Protein AF-A0A955JUD4-F1 (afdb_monomer)

pLDDT: mean 74.97, std 9.99, range [48.34, 90.5]

Sequence (91 aa):
MKRRIIVSIIILISMLLLTQAKVTNALLGLILVGSIPGTGTAMPFWLMMAVYCAMISLLVTWYAETLMNERRKTKASAKQRRMPRRRYSHI

Secondary structure (DSSP, 8-state):
-HHHHHHHHHHHHHHHHHTSHHHHHHHHHHHHT-BPTTT-PBPPHHHHHHHHHHHHHHHHHHHHHHHHHHHHHHHHHHHHHHS--------

Foldseek 3Di:
DVVVVVVVVVVVVVVVLCVPVLSVVQVCCCLVVQQHPPPRDHDDPVVSVVVVVVVVVVVVVVVVVVVVVVVVVVVVVVVVVPPDPPPPPDD

Solvent-accessible surface area (backbone atoms only — not comparable to full-atom values): 5271 Å² total; per-residue (Å²): 108,70,70,59,54,52,51,51,51,53,50,51,53,52,55,59,49,55,71,38,63,67,54,42,51,36,51,48,34,34,68,79,66,29,31,43,71,95,68,88,44,64,56,57,66,71,59,56,51,51,53,50,53,50,51,53,51,48,51,51,50,53,50,50,51,51,54,52,49,52,56,51,51,53,54,51,52,52,54,61,70,69,48,77,78,78,80,76,75,82,133

Structure (mmCIF, N/CA/C/O backbone):
data_AF-A0A955JUD4-F1
#
_entry.id   AF-A0A955JUD4-F1
#
loop_
_atom_site.group_PDB
_atom_site.id
_atom_site.type_symbol
_atom_site.label_atom_id
_atom_site.label_alt_id
_atom_site.label_comp_id
_atom_site.label_asym_id
_atom_site.label_entity_id
_atom_site.label_seq_id
_atom_site.pdbx_PDB_ins_code
_atom_site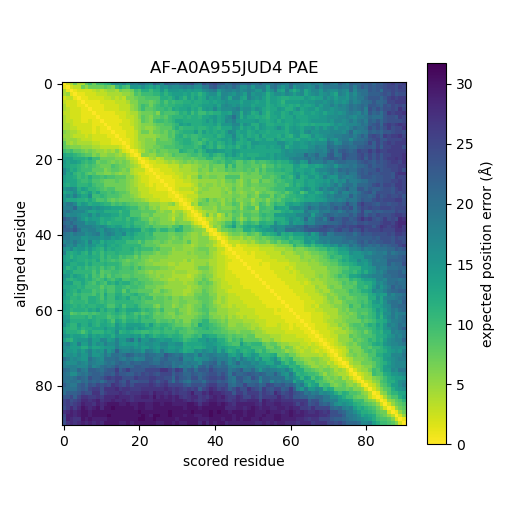.Cartn_x
_atom_site.Cartn_y
_atom_site.Cartn_z
_atom_site.occupancy
_atom_site.B_iso_or_equiv
_atom_site.auth_seq_id
_atom_site.auth_comp_id
_atom_site.auth_asym_id
_atom_site.auth_atom_id
_atom_site.pdbx_PDB_model_num
ATOM 1 N N . MET A 1 1 ? 13.109 8.866 -12.776 1.00 57.53 1 MET A N 1
ATOM 2 C CA . MET A 1 1 ? 13.489 9.673 -11.592 1.00 57.53 1 MET A CA 1
ATOM 3 C C . MET A 1 1 ? 12.274 10.202 -10.835 1.00 57.53 1 MET A C 1
ATOM 5 O O . MET A 1 1 ? 12.177 9.907 -9.655 1.00 57.53 1 MET A O 1
ATOM 9 N N . LYS A 1 2 ? 11.299 10.846 -11.496 1.00 62.00 2 LYS A N 1
ATOM 10 C CA . LYS A 1 2 ? 10.069 11.372 -10.861 1.00 62.00 2 LYS A CA 1
ATOM 11 C C . LYS A 1 2 ? 9.331 10.363 -9.954 1.00 62.00 2 LYS A C 1
ATOM 13 O O . LYS A 1 2 ? 9.041 10.678 -8.811 1.00 62.00 2 LYS A O 1
ATOM 18 N N . ARG A 1 3 ? 9.147 9.109 -10.403 1.00 66.81 3 ARG A N 1
ATOM 19 C CA . ARG A 1 3 ? 8.509 8.039 -9.599 1.00 66.81 3 ARG A CA 1
ATOM 20 C C . ARG A 1 3 ? 9.279 7.699 -8.311 1.00 66.81 3 ARG A C 1
ATOM 22 O O . ARG A 1 3 ? 8.652 7.420 -7.304 1.00 66.81 3 ARG A O 1
ATOM 29 N N . ARG A 1 4 ? 10.619 7.760 -8.318 1.00 73.12 4 ARG A N 1
ATOM 30 C CA . ARG A 1 4 ? 11.441 7.503 -7.117 1.00 73.12 4 ARG A CA 1
ATOM 31 C C . ARG A 1 4 ? 11.322 8.637 -6.100 1.00 73.12 4 ARG A C 1
ATOM 33 O O . ARG A 1 4 ? 11.229 8.350 -4.919 1.00 73.12 4 ARG A O 1
ATOM 40 N N . ILE A 1 5 ? 11.263 9.883 -6.578 1.00 77.88 5 ILE A N 1
ATOM 41 C CA . ILE A 1 5 ? 11.088 11.080 -5.742 1.00 77.88 5 ILE A CA 1
ATOM 42 C C . ILE A 1 5 ? 9.711 11.063 -5.065 1.00 77.88 5 ILE A C 1
ATOM 44 O O . ILE A 1 5 ? 9.604 11.289 -3.866 1.00 77.88 5 ILE A O 1
ATOM 48 N N . ILE A 1 6 ? 8.663 10.719 -5.818 1.00 78.56 6 ILE A N 1
ATOM 49 C CA . ILE A 1 6 ? 7.306 10.579 -5.272 1.00 78.56 6 ILE A CA 1
ATOM 50 C C . ILE A 1 6 ? 7.271 9.479 -4.202 1.00 78.56 6 ILE A C 1
ATOM 52 O O . ILE A 1 6 ? 6.762 9.707 -3.111 1.00 78.56 6 ILE A O 1
ATOM 56 N N . VAL A 1 7 ? 7.875 8.317 -4.472 1.00 81.00 7 VAL A N 1
ATOM 57 C CA . VAL A 1 7 ? 7.953 7.218 -3.496 1.00 81.00 7 VAL A CA 1
ATOM 58 C C . VAL A 1 7 ? 8.727 7.635 -2.241 1.00 81.00 7 VAL A C 1
ATOM 60 O O . VAL A 1 7 ? 8.257 7.373 -1.140 1.00 81.00 7 VAL A O 1
ATOM 63 N N . SER A 1 8 ? 9.859 8.335 -2.367 1.00 75.25 8 SER A N 1
ATOM 64 C CA . SER A 1 8 ? 10.615 8.804 -1.198 1.00 75.25 8 SER A CA 1
ATOM 65 C C . SER A 1 8 ? 9.855 9.838 -0.368 1.00 75.25 8 SER A C 1
ATOM 67 O O . SER A 1 8 ? 9.928 9.789 0.853 1.00 75.25 8 SER A O 1
ATOM 69 N N . ILE A 1 9 ? 9.093 10.736 -1.002 1.00 82.94 9 ILE A N 1
ATOM 70 C CA . ILE A 1 9 ? 8.264 11.722 -0.292 1.00 82.94 9 ILE A CA 1
ATOM 71 C C . ILE A 1 9 ? 7.140 11.015 0.474 1.00 82.94 9 ILE A C 1
ATOM 73 O O . ILE A 1 9 ? 6.928 11.307 1.647 1.00 82.94 9 ILE A O 1
ATOM 77 N N . ILE A 1 10 ? 6.469 10.042 -0.150 1.00 82.88 10 ILE A N 1
ATOM 78 C CA . ILE A 1 10 ? 5.423 9.240 0.505 1.00 82.88 10 ILE A CA 1
ATOM 79 C C . ILE A 1 10 ? 5.993 8.475 1.705 1.00 82.88 10 ILE A C 1
ATOM 81 O O . ILE A 1 10 ? 5.375 8.458 2.769 1.00 82.88 10 ILE A O 1
ATOM 85 N N . ILE A 1 11 ? 7.178 7.874 1.560 1.00 83.62 11 ILE A N 1
ATOM 86 C CA . ILE A 1 11 ? 7.854 7.165 2.654 1.00 83.62 11 ILE A CA 1
ATOM 87 C C . ILE A 1 11 ? 8.190 8.129 3.792 1.00 83.62 11 ILE A C 1
ATOM 89 O O . ILE A 1 11 ? 7.925 7.809 4.944 1.00 83.62 11 ILE A O 1
ATOM 93 N N . LEU A 1 12 ? 8.720 9.313 3.484 1.00 84.38 12 LEU A N 1
ATOM 94 C CA . LEU A 1 12 ? 9.127 10.294 4.489 1.00 84.38 12 LEU A CA 1
ATOM 95 C C . LEU A 1 12 ? 7.920 10.844 5.262 1.00 84.38 12 LEU A C 1
ATOM 97 O O . LEU A 1 12 ? 7.962 10.906 6.486 1.00 84.38 12 LEU A O 1
ATOM 101 N N . ILE A 1 13 ? 6.815 11.141 4.572 1.00 81.12 13 ILE A N 1
ATOM 102 C CA . ILE A 1 13 ? 5.542 11.532 5.199 1.00 81.12 13 ILE A CA 1
ATOM 103 C C . ILE A 1 13 ? 4.996 10.398 6.073 1.00 81.12 13 ILE A C 1
ATOM 105 O O . ILE A 1 13 ? 4.591 10.641 7.208 1.00 81.12 13 ILE A O 1
ATOM 109 N N . SER A 1 14 ? 5.025 9.156 5.581 1.00 77.25 14 SER A N 1
ATOM 110 C CA . SER A 1 14 ? 4.576 7.986 6.349 1.00 77.25 14 SER A CA 1
ATOM 111 C C . SER A 1 14 ? 5.417 7.792 7.612 1.00 77.25 14 SER A C 1
ATOM 113 O O . SER A 1 14 ? 4.875 7.536 8.681 1.00 77.25 14 SER A O 1
ATOM 115 N N . MET A 1 15 ? 6.737 7.976 7.517 1.00 78.12 15 MET A N 1
ATOM 116 C CA . MET A 1 15 ? 7.643 7.885 8.661 1.00 78.12 15 MET A CA 1
ATOM 117 C C . MET A 1 15 ? 7.382 8.988 9.689 1.00 78.12 15 MET A C 1
ATOM 119 O O . MET A 1 15 ? 7.387 8.728 10.889 1.00 78.12 15 MET A O 1
ATOM 123 N N . LEU A 1 16 ? 7.101 10.205 9.223 1.00 79.44 16 LEU A N 1
ATOM 124 C CA . LEU A 1 16 ? 6.802 11.346 10.082 1.00 79.44 16 LEU A CA 1
ATOM 125 C C . LEU A 1 16 ? 5.460 11.148 10.807 1.00 79.44 16 LEU A C 1
ATOM 127 O O . LEU A 1 16 ? 5.369 11.392 12.007 1.00 79.44 16 LEU A O 1
ATOM 131 N N . LEU A 1 17 ? 4.452 10.593 10.127 1.00 73.94 17 LEU A N 1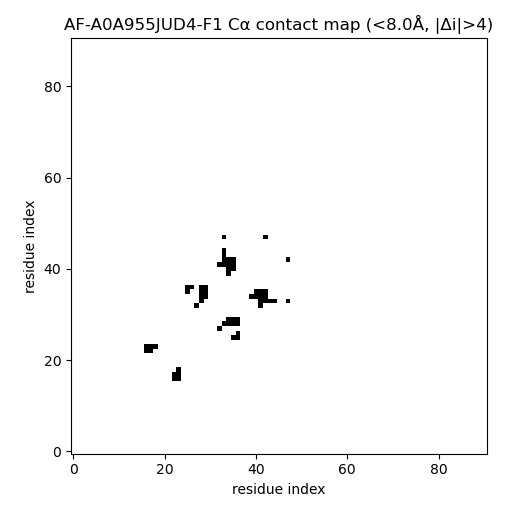
ATOM 132 C CA . LEU A 1 17 ? 3.166 10.218 10.729 1.00 73.94 17 LEU A CA 1
ATOM 133 C C . LEU A 1 17 ? 3.303 9.109 11.785 1.00 73.94 17 LEU A C 1
ATOM 135 O O . LEU A 1 17 ? 2.595 9.141 12.788 1.00 73.94 17 LEU A O 1
ATOM 139 N N . LEU A 1 18 ? 4.237 8.168 11.607 1.00 72.44 18 LEU A N 1
ATOM 140 C CA . LEU A 1 18 ? 4.487 7.071 12.554 1.00 72.44 18 LEU A CA 1
ATOM 141 C C . LEU A 1 18 ? 5.101 7.528 13.886 1.00 72.44 18 LEU A C 1
ATOM 143 O O . LEU A 1 18 ? 4.981 6.812 14.879 1.00 72.44 18 LEU A O 1
ATOM 147 N N . THR A 1 19 ? 5.726 8.711 13.938 1.00 76.31 19 THR A N 1
ATOM 148 C CA . THR A 1 19 ? 6.269 9.262 15.196 1.00 76.31 19 THR A CA 1
ATOM 149 C C . THR A 1 19 ? 5.174 9.713 16.167 1.00 76.31 19 THR A C 1
ATOM 151 O O . THR A 1 19 ? 5.404 9.814 17.371 1.00 76.31 19 THR A O 1
ATOM 154 N N . GLN A 1 20 ? 3.955 9.936 15.671 1.00 78.88 20 GLN A N 1
ATOM 155 C CA . GLN A 1 20 ? 2.806 10.308 16.485 1.00 78.88 20 GLN A CA 1
ATOM 156 C C . GLN A 1 20 ? 2.063 9.054 16.956 1.00 78.88 20 GLN A C 1
ATOM 158 O O . GLN A 1 20 ? 1.210 8.531 16.244 1.00 78.88 20 GLN A O 1
ATOM 163 N N . ALA A 1 21 ? 2.315 8.616 18.193 1.00 71.62 21 ALA A N 1
ATOM 164 C CA . ALA A 1 21 ? 1.719 7.401 18.771 1.00 71.62 21 ALA A CA 1
ATOM 165 C C . ALA A 1 21 ? 0.180 7.317 18.640 1.00 71.62 21 ALA A C 1
ATOM 167 O O . ALA A 1 21 ? -0.377 6.233 18.471 1.00 71.62 21 ALA A O 1
ATOM 168 N N . LYS A 1 22 ? -0.522 8.460 18.667 1.00 74.62 22 LYS A N 1
ATOM 169 C CA . LYS A 1 22 ? -1.979 8.521 18.451 1.00 74.62 22 LYS A CA 1
ATOM 170 C C . LYS A 1 22 ? -2.382 8.111 17.034 1.00 74.62 22 LYS A C 1
ATOM 172 O O . LYS A 1 22 ? -3.369 7.403 16.867 1.00 74.62 22 LYS A O 1
ATOM 177 N N . VAL A 1 23 ? -1.620 8.540 16.031 1.00 76.00 23 VAL A N 1
ATOM 178 C CA . VAL A 1 23 ? -1.862 8.213 14.620 1.00 76.00 23 VAL A CA 1
ATOM 179 C C . VAL A 1 23 ? -1.572 6.737 14.382 1.00 76.00 23 VAL A C 1
ATOM 181 O O . VAL A 1 23 ? -2.366 6.056 13.742 1.00 76.00 23 VAL A O 1
ATOM 184 N N . THR A 1 24 ? -0.491 6.219 14.964 1.00 74.75 24 THR A N 1
ATOM 185 C CA . THR A 1 24 ? -0.110 4.807 14.859 1.00 74.75 24 THR A CA 1
ATOM 186 C C . THR A 1 24 ? -1.166 3.891 15.468 1.00 74.75 24 THR A C 1
ATOM 188 O O . THR A 1 24 ? -1.596 2.940 14.821 1.00 74.75 24 THR A O 1
ATOM 191 N N . ASN A 1 25 ? -1.654 4.213 16.670 1.00 77.06 25 ASN A N 1
ATOM 192 C CA . ASN A 1 25 ? -2.718 3.448 17.323 1.00 77.06 25 ASN A CA 1
ATOM 193 C C . ASN A 1 25 ? -4.051 3.542 16.572 1.00 77.06 25 ASN A C 1
ATOM 195 O O . ASN A 1 25 ? -4.757 2.544 16.465 1.00 77.06 25 ASN A O 1
ATOM 199 N N . ALA A 1 26 ? -4.385 4.707 16.011 1.00 76.62 26 ALA A N 1
ATOM 200 C CA . ALA A 1 26 ? -5.565 4.879 15.167 1.00 76.62 26 ALA A CA 1
ATOM 201 C C . ALA A 1 26 ? -5.487 4.037 13.882 1.00 76.62 26 ALA A C 1
ATOM 203 O O . ALA A 1 26 ? -6.469 3.403 13.500 1.00 76.62 26 ALA A O 1
ATOM 204 N N . LEU A 1 27 ? -4.314 3.989 13.241 1.00 74.38 27 LEU A N 1
ATOM 205 C CA . LEU A 1 27 ? -4.076 3.152 12.064 1.00 74.38 27 LEU A CA 1
ATOM 206 C C . LEU A 1 27 ? -4.172 1.663 12.406 1.00 74.38 27 LEU A C 1
ATOM 208 O O . LEU A 1 27 ? -4.815 0.902 11.690 1.00 74.38 27 LEU A O 1
ATOM 212 N N . LEU A 1 28 ? -3.543 1.253 13.509 1.00 74.25 28 LEU A N 1
ATOM 213 C CA . LEU A 1 28 ? -3.572 -0.129 13.980 1.00 74.25 28 LEU A CA 1
ATOM 214 C C . LEU A 1 28 ? -4.989 -0.555 14.364 1.00 74.25 28 LEU A C 1
ATOM 216 O O . LEU A 1 28 ? -5.394 -1.652 14.001 1.00 74.25 28 LEU A O 1
ATOM 220 N N . GLY A 1 29 ? -5.762 0.309 15.025 1.00 75.88 29 GLY A N 1
ATOM 221 C CA . GLY A 1 29 ? -7.169 0.053 15.339 1.00 75.88 29 GLY A CA 1
ATOM 222 C C . GLY A 1 29 ? -8.030 -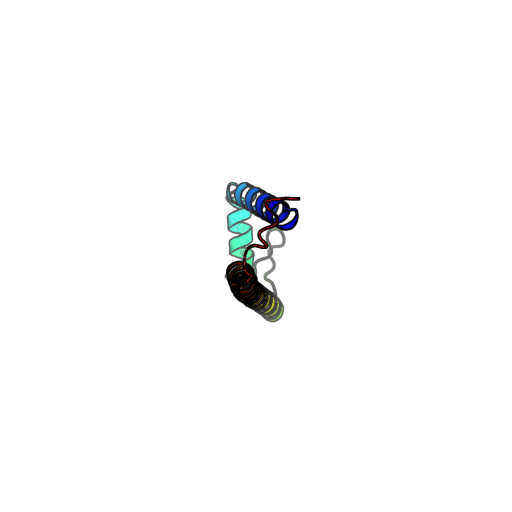0.091 14.084 1.00 75.88 29 GLY A C 1
ATOM 223 O O . GLY A 1 29 ? -8.843 -1.008 13.994 1.00 75.88 29 GLY A O 1
ATOM 224 N N . LEU A 1 30 ? -7.806 0.748 13.071 1.00 77.25 30 LEU A N 1
ATOM 225 C CA . LEU A 1 30 ? -8.509 0.634 11.794 1.00 77.25 30 LEU A CA 1
ATOM 226 C C . LEU A 1 30 ? -8.182 -0.678 11.072 1.00 77.25 30 LEU A C 1
ATOM 228 O O . LEU A 1 30 ? -9.081 -1.324 10.548 1.00 77.25 30 LEU A O 1
ATOM 232 N N . ILE A 1 31 ? -6.910 -1.076 11.041 1.00 76.06 31 ILE A N 1
ATOM 233 C CA . ILE A 1 31 ? -6.480 -2.292 10.346 1.00 76.06 31 ILE A CA 1
ATOM 234 C C . ILE A 1 31 ? -6.944 -3.522 11.141 1.00 76.06 31 ILE A C 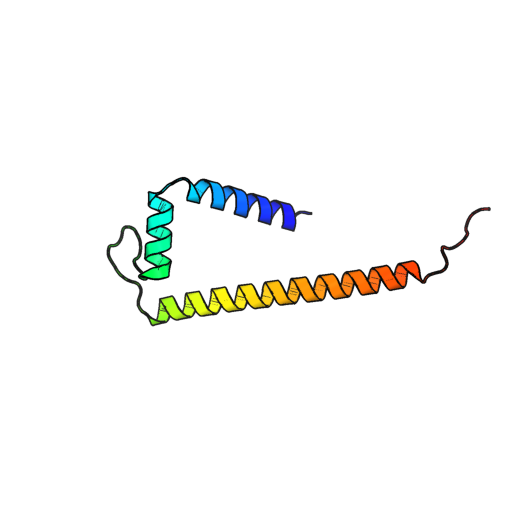1
ATOM 236 O O . ILE A 1 31 ? -7.745 -4.315 10.663 1.00 76.06 31 ILE A O 1
ATOM 240 N N . LEU A 1 32 ? -6.507 -3.673 12.389 1.00 74.94 32 LEU A N 1
ATOM 241 C CA . LEU A 1 32 ? -6.729 -4.896 13.166 1.00 74.94 32 LEU A CA 1
ATOM 242 C C . LEU A 1 32 ? -8.178 -5.068 13.632 1.00 74.94 32 LEU A C 1
ATOM 244 O O . LEU A 1 32 ? -8.675 -6.190 13.660 1.00 74.94 32 LEU A O 1
ATOM 248 N N . VAL A 1 33 ? -8.838 -3.976 14.022 1.00 75.38 33 VAL A N 1
ATOM 249 C CA . VAL A 1 33 ? -10.164 -4.008 14.664 1.00 75.38 33 VAL A CA 1
ATOM 250 C C . VAL A 1 33 ? -11.258 -3.475 13.730 1.00 75.38 33 VAL A C 1
ATOM 252 O O . VAL A 1 33 ? -12.443 -3.641 14.005 1.00 75.38 33 VAL A O 1
ATOM 255 N N . GLY A 1 34 ? -10.897 -2.829 12.616 1.00 72.50 34 GLY A N 1
ATOM 256 C CA . GLY A 1 34 ? -11.861 -2.124 11.770 1.00 72.50 34 GLY A CA 1
ATOM 257 C C . GLY A 1 34 ? -12.404 -0.852 12.425 1.00 72.50 34 GLY A C 1
ATOM 258 O O . GLY A 1 34 ? -13.360 -0.271 11.919 1.00 72.50 34 GLY A O 1
ATOM 259 N N . SER A 1 35 ? -11.849 -0.409 13.558 1.00 76.81 35 SER A N 1
ATOM 260 C CA . SER A 1 35 ? -12.375 0.742 14.294 1.00 76.81 35 SER A CA 1
ATOM 261 C C . SER A 1 35 ? -12.010 2.039 13.57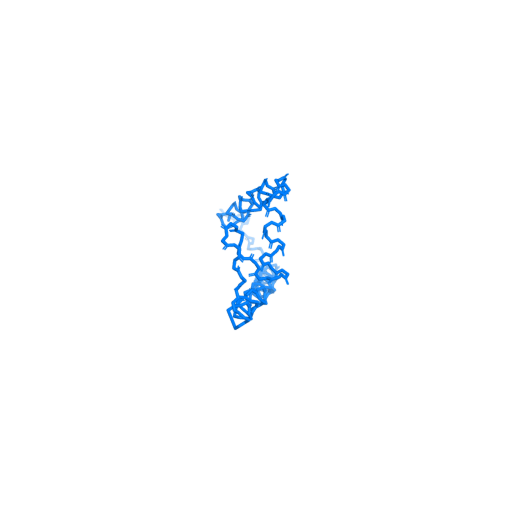9 1.00 76.81 35 SER A C 1
ATOM 263 O O . SER A 1 35 ? -10.824 2.339 13.419 1.00 76.81 35 SER A O 1
ATOM 265 N N . ILE A 1 36 ? -13.006 2.833 13.187 1.00 74.50 36 ILE A N 1
ATOM 266 C CA . ILE A 1 36 ? -12.762 4.135 12.568 1.00 74.50 36 ILE A CA 1
ATOM 267 C C . ILE A 1 36 ? -12.361 5.123 13.675 1.00 74.50 36 ILE A C 1
ATOM 269 O O . ILE A 1 36 ? -13.168 5.423 14.566 1.00 74.50 36 ILE A O 1
ATOM 273 N N . PRO A 1 37 ? -11.127 5.659 13.649 1.00 69.00 37 PRO A N 1
ATOM 274 C CA . PRO A 1 37 ? -10.671 6.578 14.679 1.00 69.00 37 PRO A CA 1
ATOM 275 C C . PRO A 1 37 ? -11.534 7.846 14.690 1.00 69.00 37 PRO A C 1
ATOM 277 O O . PRO A 1 37 ? -11.830 8.421 13.646 1.00 69.00 37 PRO A O 1
ATOM 280 N N . GLY A 1 38 ? -11.951 8.277 15.881 1.00 69.19 38 GLY A N 1
ATOM 281 C CA . GLY A 1 38 ? -12.742 9.499 16.074 1.00 69.19 38 GLY A CA 1
ATOM 282 C C . GLY A 1 38 ? -14.257 9.358 15.888 1.00 69.19 38 GLY A C 1
ATOM 283 O O . GLY A 1 38 ? -14.971 10.294 16.226 1.00 69.19 38 GLY A O 1
ATOM 284 N N . THR A 1 39 ? -14.767 8.213 15.418 1.00 69.50 39 THR A N 1
ATOM 285 C CA . THR A 1 39 ? -16.223 8.001 15.259 1.00 69.50 39 THR A CA 1
ATOM 286 C C . THR A 1 39 ? -16.791 6.894 16.146 1.00 69.50 39 THR A C 1
ATOM 288 O O . THR 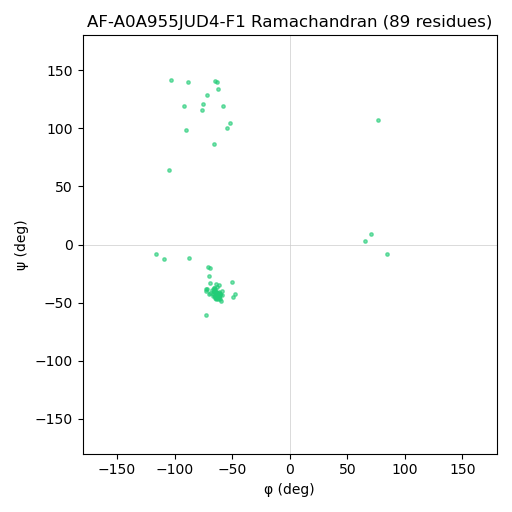A 1 39 ? -18.005 6.744 16.212 1.00 69.50 39 THR A O 1
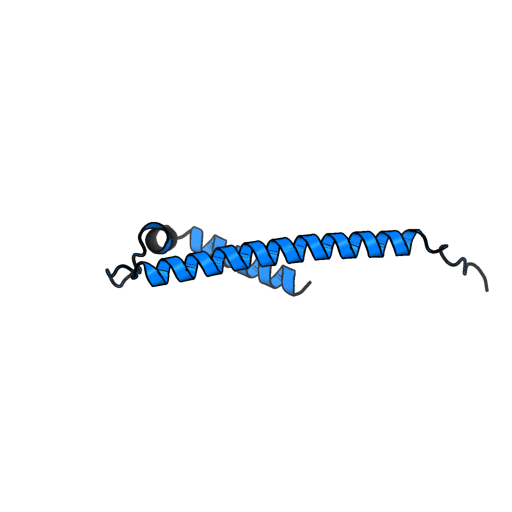ATOM 291 N N . GLY A 1 40 ? -15.950 6.119 16.844 1.00 66.56 40 GLY A N 1
ATOM 292 C CA . GLY A 1 40 ? -16.391 5.059 17.767 1.00 66.56 40 GLY A CA 1
ATOM 293 C C . GLY A 1 40 ? -17.115 3.885 17.095 1.00 66.56 40 GLY A C 1
ATOM 294 O O . GLY A 1 40 ? -17.565 2.972 17.779 1.00 66.56 40 GLY A O 1
ATOM 295 N N . THR A 1 41 ? -17.218 3.893 15.764 1.00 73.81 41 THR A N 1
ATOM 296 C CA . THR A 1 41 ? -17.907 2.869 14.979 1.00 73.81 41 THR A CA 1
ATOM 297 C C . THR A 1 41 ? -16.896 1.927 14.333 1.00 73.81 41 THR A C 1
ATOM 299 O O . THR A 1 41 ? -15.815 2.338 13.900 1.00 73.81 41 THR A O 1
ATOM 302 N N . ALA A 1 42 ? -17.236 0.640 14.297 1.00 77.69 42 ALA A N 1
ATOM 303 C CA . ALA A 1 42 ? -16.462 -0.365 13.583 1.00 77.69 42 ALA A CA 1
ATOM 304 C C . ALA A 1 42 ? -16.944 -0.465 12.131 1.00 77.69 42 ALA A C 1
ATOM 306 O O . ALA A 1 42 ? -18.145 -0.416 11.855 1.00 77.69 42 ALA A O 1
ATOM 307 N N . MET A 1 43 ? -16.006 -0.619 11.199 1.00 76.94 43 MET A N 1
ATOM 308 C CA . MET A 1 43 ? -16.313 -0.895 9.805 1.00 76.94 43 MET A CA 1
ATOM 309 C C . MET A 1 43 ? -16.992 -2.262 9.669 1.00 76.94 43 MET A C 1
ATOM 311 O O . MET A 1 43 ? -16.581 -3.231 10.311 1.00 76.94 43 MET A O 1
ATOM 315 N N . PRO A 1 44 ? -17.999 -2.380 8.789 1.00 82.31 44 PRO A N 1
ATOM 316 C CA . PRO A 1 44 ? -18.597 -3.666 8.479 1.00 82.31 44 PRO A CA 1
ATOM 317 C C . PRO A 1 44 ? -17.565 -4.594 7.824 1.00 82.31 44 PRO A C 1
ATOM 319 O O . PRO A 1 44 ? -16.789 -4.180 6.959 1.00 82.31 44 PRO A O 1
ATOM 322 N N . PHE A 1 45 ? -17.604 -5.873 8.203 1.00 79.88 45 PHE A N 1
ATOM 323 C CA . PHE A 1 45 ? -16.660 -6.914 7.772 1.00 79.88 45 PHE A CA 1
ATOM 324 C C . PHE A 1 45 ? -16.404 -6.937 6.255 1.00 79.88 45 PHE A C 1
ATOM 326 O O . PHE A 1 45 ? -15.260 -7.029 5.815 1.00 79.88 45 PHE A O 1
ATOM 333 N N . TRP A 1 46 ? -17.458 -6.794 5.450 1.00 82.06 46 TRP A N 1
ATOM 334 C CA . TRP A 1 46 ? -17.375 -6.797 3.987 1.00 82.06 46 TRP A CA 1
ATOM 335 C C . TRP A 1 46 ? -16.468 -5.695 3.440 1.00 82.06 46 TRP A C 1
ATOM 337 O O . TRP A 1 46 ? -15.697 -5.920 2.509 1.00 82.06 46 TRP A O 1
ATOM 347 N N . LEU A 1 47 ? -16.535 -4.509 4.044 1.00 82.38 47 LEU A N 1
ATOM 348 C CA . LEU A 1 47 ? -15.741 -3.361 3.630 1.00 82.38 47 LEU A CA 1
ATOM 349 C C . LEU A 1 47 ? -14.275 -3.555 4.028 1.00 82.38 47 LEU A C 1
ATOM 351 O O . LEU A 1 47 ? -13.382 -3.310 3.219 1.00 82.38 47 LEU A O 1
ATOM 355 N N . MET A 1 48 ? -14.027 -4.099 5.222 1.00 83.62 48 MET A N 1
ATOM 356 C CA . MET A 1 48 ? -12.681 -4.467 5.670 1.00 83.62 48 MET A CA 1
ATOM 357 C C . MET A 1 48 ? -12.051 -5.525 4.747 1.00 83.62 48 MET A C 1
ATOM 359 O O . MET A 1 48 ? -10.900 -5.392 4.330 1.00 83.62 48 MET A O 1
ATOM 363 N N . MET A 1 49 ? -12.830 -6.531 4.339 1.00 83.69 49 MET A N 1
ATOM 364 C CA . MET A 1 49 ? -12.379 -7.571 3.413 1.00 83.69 49 MET A CA 1
ATOM 365 C C . MET A 1 49 ? -12.068 -7.017 2.015 1.00 83.69 49 MET A C 1
ATOM 367 O O . MET A 1 49 ? -11.053 -7.389 1.424 1.00 83.69 49 MET A O 1
ATOM 371 N N . ALA A 1 50 ? -12.881 -6.088 1.505 1.00 86.19 50 ALA A N 1
ATOM 372 C CA . ALA A 1 50 ? -12.620 -5.419 0.231 1.00 86.19 50 ALA A CA 1
ATOM 373 C C . ALA A 1 50 ? -11.307 -4.616 0.258 1.00 86.19 50 ALA A C 1
ATOM 375 O O . ALA A 1 50 ? -10.505 -4.717 -0.673 1.00 86.19 50 ALA A O 1
ATOM 376 N N . VAL A 1 51 ? -11.048 -3.875 1.343 1.00 85.62 51 VAL A N 1
ATOM 377 C CA . VAL A 1 51 ? -9.800 -3.114 1.526 1.00 85.62 51 VAL A CA 1
ATOM 378 C C . VAL A 1 51 ? -8.588 -4.046 1.542 1.00 85.62 51 VAL A C 1
ATOM 380 O O . VAL A 1 51 ? -7.603 -3.780 0.851 1.00 85.62 51 VAL A O 1
ATOM 383 N N . TYR A 1 52 ? -8.662 -5.170 2.258 1.00 86.62 52 TYR A N 1
ATOM 384 C CA . TYR A 1 52 ? -7.570 -6.143 2.279 1.00 86.62 52 TYR A CA 1
ATOM 385 C C . TYR A 1 52 ? -7.315 -6.790 0.928 1.00 86.62 52 TYR A C 1
ATOM 387 O O . TYR A 1 52 ? -6.164 -6.889 0.497 1.00 86.62 52 TYR A O 1
ATOM 395 N N . CYS A 1 53 ? -8.377 -7.184 0.230 1.00 89.94 53 CYS A N 1
ATOM 396 C CA . CYS A 1 53 ? -8.258 -7.780 -1.092 1.00 89.94 53 CYS A CA 1
ATOM 397 C C . CYS A 1 53 ? -7.615 -6.795 -2.085 1.00 89.94 53 CYS A C 1
ATOM 399 O O . CYS A 1 53 ? -6.716 -7.171 -2.842 1.00 89.94 53 CYS A O 1
ATOM 401 N N . ALA A 1 54 ? -7.994 -5.514 -2.018 1.00 87.56 54 ALA A N 1
ATOM 402 C CA . ALA A 1 54 ? -7.391 -4.452 -2.817 1.00 87.56 54 ALA A CA 1
ATOM 403 C C . ALA A 1 54 ? -5.907 -4.234 -2.475 1.00 87.56 54 ALA A C 1
ATOM 405 O O . ALA A 1 54 ? -5.078 -4.166 -3.385 1.00 87.56 54 ALA A O 1
ATOM 406 N N . MET A 1 55 ? -5.548 -4.180 -1.186 1.00 85.94 55 MET A N 1
ATOM 407 C CA . MET A 1 55 ? -4.156 -4.029 -0.741 1.00 85.94 55 MET A CA 1
ATOM 408 C C . MET A 1 55 ? -3.266 -5.172 -1.235 1.00 85.94 55 MET A C 1
ATOM 410 O O . MET A 1 55 ? -2.200 -4.922 -1.798 1.00 85.94 55 MET A O 1
ATOM 414 N N . ILE A 1 56 ? -3.707 -6.420 -1.055 1.00 90.19 56 ILE A N 1
ATOM 415 C CA . ILE A 1 56 ? -2.956 -7.604 -1.489 1.00 90.19 56 ILE A CA 1
ATOM 416 C C . ILE A 1 56 ? -2.818 -7.607 -3.014 1.00 90.19 56 ILE A C 1
ATOM 418 O O . ILE A 1 56 ? -1.718 -7.803 -3.529 1.00 90.19 56 ILE A O 1
ATOM 422 N N . SER A 1 57 ? -3.900 -7.323 -3.742 1.00 89.38 57 SER A N 1
ATOM 42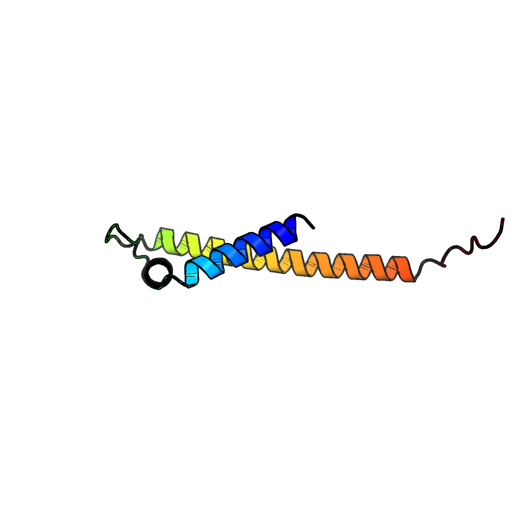3 C CA . SER A 1 57 ? -3.881 -7.276 -5.210 1.00 89.38 57 SER A CA 1
ATOM 424 C C . SER A 1 57 ? -2.908 -6.220 -5.736 1.00 89.38 57 SER A C 1
ATOM 426 O O . SER A 1 57 ? -2.129 -6.495 -6.651 1.00 89.38 57 SER A O 1
ATOM 428 N N . LEU A 1 58 ? -2.888 -5.029 -5.130 1.00 88.69 58 LEU A N 1
ATOM 429 C CA . LEU A 1 58 ? -1.928 -3.973 -5.459 1.00 88.69 58 LEU A CA 1
ATOM 430 C C . LEU A 1 58 ? -0.486 -4.401 -5.179 1.00 88.69 58 LEU A C 1
ATOM 432 O O . LEU A 1 58 ? 0.383 -4.190 -6.026 1.00 88.69 58 LEU A O 1
ATOM 436 N N . LEU A 1 59 ? -0.233 -5.028 -4.028 1.00 88.94 59 LEU A N 1
ATOM 437 C CA . LEU A 1 59 ? 1.096 -5.505 -3.648 1.00 88.94 59 LEU A CA 1
ATOM 438 C C . LEU A 1 59 ? 1.624 -6.543 -4.649 1.00 88.94 59 LEU A C 1
ATOM 440 O O . LEU A 1 59 ? 2.754 -6.429 -5.125 1.00 88.94 59 LEU A O 1
ATOM 444 N N . VAL A 1 60 ? 0.789 -7.521 -5.011 1.00 90.50 60 VAL A N 1
ATOM 445 C CA . VAL A 1 60 ? 1.135 -8.574 -5.977 1.00 90.50 60 VAL A CA 1
ATOM 446 C C . VAL A 1 60 ? 1.383 -7.978 -7.359 1.00 90.50 60 VAL A C 1
ATOM 448 O O . VAL A 1 60 ? 2.393 -8.294 -7.989 1.00 90.50 60 VAL A O 1
ATOM 451 N N . THR A 1 61 ? 0.510 -7.079 -7.818 1.00 89.94 61 THR A N 1
ATOM 452 C CA . THR A 1 61 ? 0.649 -6.432 -9.131 1.00 89.94 61 THR A CA 1
ATOM 453 C C . THR A 1 61 ? 1.929 -5.601 -9.194 1.00 89.94 61 THR A C 1
ATOM 455 O O . THR A 1 61 ? 2.697 -5.708 -10.149 1.00 89.94 61 THR A O 1
ATOM 458 N N . TRP A 1 62 ? 2.226 -4.833 -8.143 1.00 87.38 62 TRP A N 1
ATOM 459 C CA . TRP A 1 62 ? 3.453 -4.046 -8.053 1.00 87.38 62 TRP A CA 1
ATOM 460 C C . TRP A 1 62 ? 4.713 -4.922 -8.030 1.00 87.38 62 TRP A C 1
ATOM 462 O O . TRP A 1 62 ? 5.700 -4.622 -8.712 1.00 87.38 62 TRP A O 1
ATOM 472 N N . TYR A 1 63 ? 4.684 -6.032 -7.288 1.00 87.00 63 TYR A N 1
ATOM 473 C CA . TYR A 1 63 ? 5.787 -6.988 -7.255 1.00 87.00 63 TYR A CA 1
ATOM 474 C C . TYR A 1 63 ? 6.012 -7.635 -8.629 1.00 87.00 63 TYR A C 1
ATOM 476 O O . TYR A 1 63 ? 7.143 -7.675 -9.122 1.00 87.00 63 TYR A O 1
ATOM 484 N N . ALA A 1 64 ? 4.934 -8.064 -9.290 1.00 87.25 64 ALA A N 1
ATOM 485 C CA . ALA A 1 64 ? 4.978 -8.641 -10.629 1.00 87.25 64 ALA A CA 1
ATOM 486 C C . ALA A 1 64 ? 5.529 -7.646 -11.664 1.00 87.25 64 ALA A C 1
ATOM 488 O O . ALA A 1 64 ? 6.426 -7.995 -12.436 1.00 87.25 64 ALA A O 1
ATOM 489 N N . GLU A 1 65 ? 5.069 -6.389 -11.645 1.00 85.94 65 GLU A N 1
ATOM 490 C CA . GLU A 1 65 ? 5.599 -5.322 -12.502 1.00 85.94 65 GLU A CA 1
ATOM 491 C C . GLU A 1 65 ? 7.093 -5.095 -12.276 1.00 85.94 65 GLU A C 1
ATOM 493 O O . GLU A 1 65 ? 7.859 -4.932 -13.230 1.00 85.94 65 GLU A O 1
ATOM 498 N N . THR A 1 66 ? 7.525 -5.076 -11.016 1.00 83.50 66 THR A N 1
ATOM 499 C CA . THR A 1 66 ? 8.929 -4.856 -10.661 1.00 83.50 66 THR A CA 1
ATOM 500 C C . THR A 1 66 ? 9.795 -5.997 -11.188 1.00 83.50 66 THR A C 1
ATOM 502 O O . THR A 1 66 ? 10.787 -5.750 -11.878 1.00 83.50 66 THR A O 1
ATOM 505 N N . LEU A 1 67 ? 9.371 -7.245 -10.978 1.00 82.12 67 LEU A N 1
ATOM 506 C CA . LEU A 1 67 ? 10.066 -8.432 -11.472 1.00 82.12 67 LEU A CA 1
ATOM 507 C C . LEU A 1 67 ? 10.138 -8.461 -13.007 1.00 82.12 67 LEU A C 1
ATOM 509 O O . LEU A 1 67 ? 11.192 -8.737 -13.589 1.00 82.12 67 LEU A O 1
ATOM 513 N N . MET A 1 68 ? 9.031 -8.144 -13.685 1.00 80.69 68 MET A N 1
ATOM 514 C CA . MET A 1 6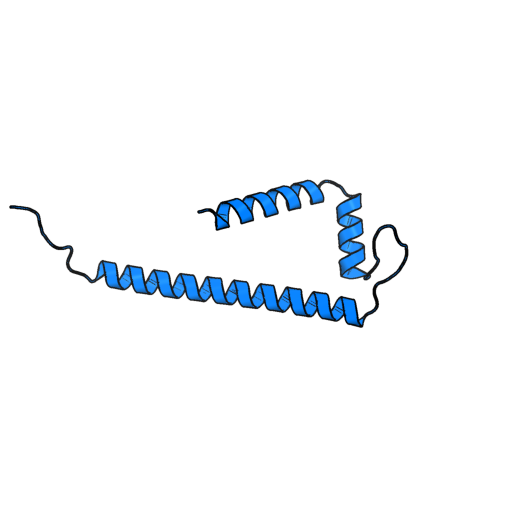8 ? 8.985 -8.070 -15.145 1.00 80.69 68 MET A CA 1
ATOM 515 C C . MET A 1 68 ? 9.894 -6.969 -15.694 1.00 80.69 68 MET A C 1
ATOM 517 O O . MET A 1 68 ? 10.602 -7.191 -16.681 1.00 80.69 68 MET A O 1
ATOM 521 N N . ASN A 1 69 ? 9.914 -5.798 -15.058 1.00 80.62 69 ASN A N 1
ATOM 522 C CA . ASN A 1 69 ? 10.773 -4.691 -15.461 1.00 80.62 69 ASN A CA 1
ATOM 523 C C . ASN A 1 69 ? 12.259 -5.031 -15.300 1.00 80.62 69 ASN A C 1
ATOM 525 O O . ASN A 1 69 ? 13.041 -4.739 -16.205 1.00 80.62 69 ASN A O 1
ATOM 529 N N . GLU A 1 70 ? 12.657 -5.701 -14.218 1.00 76.44 70 GLU A N 1
ATOM 530 C CA . GLU A 1 70 ? 14.045 -6.149 -14.041 1.00 76.44 70 GLU A CA 1
ATOM 531 C C . GLU A 1 70 ? 14.448 -7.222 -15.069 1.00 76.44 70 GLU A C 1
ATOM 533 O O . GLU A 1 70 ? 15.530 -7.148 -15.665 1.00 76.44 70 GLU A O 1
ATOM 538 N N . ARG A 1 71 ? 13.549 -8.162 -15.402 1.00 71.75 71 ARG A N 1
ATOM 539 C CA . ARG A 1 71 ? 13.780 -9.134 -16.491 1.00 71.75 71 ARG A CA 1
ATOM 540 C C . ARG A 1 71 ? 13.907 -8.470 -17.868 1.00 71.75 71 ARG A C 1
ATOM 542 O O . ARG A 1 71 ? 14.694 -8.917 -18.701 1.00 71.75 71 ARG A O 1
ATOM 549 N N . ARG A 1 72 ? 13.150 -7.402 -18.141 1.00 72.25 72 ARG A N 1
ATOM 550 C CA . ARG A 1 72 ? 13.255 -6.649 -19.406 1.00 72.25 72 ARG A CA 1
ATOM 551 C C . ARG A 1 72 ? 14.565 -5.861 -19.491 1.00 72.25 72 ARG A C 1
ATOM 553 O O . ARG A 1 72 ? 15.222 -5.904 -20.530 1.00 72.25 72 ARG A O 1
ATOM 560 N N . LYS A 1 73 ? 14.984 -5.200 -18.406 1.00 69.69 73 LYS A N 1
ATOM 561 C CA . LYS A 1 73 ? 16.253 -4.449 -18.345 1.00 69.69 73 LYS A CA 1
ATOM 562 C C . LYS A 1 73 ? 17.475 -5.347 -18.521 1.00 69.69 73 LYS A C 1
ATOM 564 O O . LYS A 1 73 ? 18.378 -5.000 -19.277 1.00 69.69 73 LYS A O 1
ATOM 569 N N . THR A 1 74 ? 17.491 -6.515 -17.880 1.00 69.19 74 THR A N 1
ATOM 570 C CA . THR A 1 74 ? 18.585 -7.495 -18.018 1.00 69.19 74 THR A CA 1
ATOM 571 C C . THR A 1 74 ? 18.692 -8.034 -19.444 1.00 69.19 74 THR A C 1
ATOM 573 O O . THR A 1 74 ? 19.789 -8.068 -20.000 1.00 69.19 74 THR A O 1
ATOM 576 N N . LYS A 1 75 ? 17.565 -8.355 -20.098 1.00 65.56 75 LYS A N 1
ATOM 577 C CA . LYS A 1 75 ? 17.555 -8.752 -21.519 1.00 65.56 75 LYS A CA 1
ATOM 578 C C . LYS A 1 75 ? 18.027 -7.633 -22.455 1.00 65.56 75 LYS A C 1
ATOM 580 O O . LYS A 1 75 ? 18.804 -7.899 -23.371 1.00 65.56 75 LYS A O 1
ATOM 585 N N . ALA A 1 76 ? 17.598 -6.390 -22.225 1.00 61.16 76 ALA A N 1
ATOM 586 C CA . ALA A 1 76 ? 18.031 -5.242 -23.023 1.00 61.16 76 ALA A CA 1
ATOM 587 C C . ALA A 1 76 ? 19.537 -4.963 -22.859 1.00 61.16 76 ALA A C 1
ATOM 589 O O . ALA A 1 76 ? 20.245 -4.804 -23.853 1.00 61.16 76 ALA A O 1
ATOM 590 N N . SER A 1 77 ? 20.048 -5.004 -21.625 1.00 61.72 77 SER A N 1
ATOM 591 C CA . SER A 1 77 ? 21.474 -4.820 -21.330 1.00 61.72 77 SER A CA 1
ATOM 592 C C . SER A 1 77 ? 22.342 -5.948 -21.911 1.00 61.72 77 SER A C 1
ATOM 594 O O . SER A 1 77 ? 23.406 -5.689 -22.474 1.00 61.72 77 SER A O 1
ATOM 596 N N . ALA A 1 78 ? 21.862 -7.197 -21.881 1.00 61.28 78 ALA A N 1
ATOM 597 C CA . ALA A 1 78 ? 22.542 -8.329 -22.511 1.00 61.28 78 ALA A CA 1
ATOM 598 C C . ALA A 1 78 ? 22.607 -8.199 -24.043 1.00 61.28 78 ALA A C 1
ATOM 600 O O . ALA A 1 78 ? 23.644 -8.487 -24.641 1.00 61.28 78 ALA A O 1
ATOM 601 N N . LYS A 1 79 ? 21.533 -7.717 -24.687 1.00 60.53 79 LYS A N 1
ATOM 602 C CA . LYS A 1 79 ? 21.522 -7.436 -26.133 1.00 60.53 79 LYS A CA 1
ATOM 603 C C . LYS A 1 79 ? 22.498 -6.310 -26.490 1.00 60.53 79 LYS A C 1
ATOM 605 O O . LYS A 1 79 ? 23.215 -6.422 -27.478 1.00 60.53 79 LYS A O 1
ATOM 610 N N . GLN A 1 80 ? 22.577 -5.274 -25.657 1.00 59.78 80 GLN A N 1
ATOM 611 C CA . GLN A 1 80 ? 23.489 -4.145 -25.848 1.00 59.78 80 GLN A CA 1
ATOM 612 C C . GLN A 1 80 ? 24.966 -4.535 -25.648 1.00 59.78 80 GLN A C 1
ATOM 614 O O . GLN A 1 80 ? 25.822 -4.037 -26.370 1.00 59.78 80 GLN A O 1
ATOM 619 N N . ARG A 1 81 ? 25.273 -5.481 -24.744 1.00 58.41 81 ARG A N 1
ATOM 620 C CA . ARG A 1 81 ? 26.627 -6.054 -24.580 1.00 58.41 81 ARG A CA 1
ATOM 621 C C . ARG A 1 81 ? 27.076 -6.949 -25.741 1.00 58.41 81 ARG A C 1
ATOM 623 O O . ARG A 1 81 ? 28.275 -7.081 -25.954 1.00 58.41 81 ARG A O 1
ATOM 630 N N . ARG A 1 82 ? 26.142 -7.581 -26.461 1.00 61.16 82 ARG A N 1
ATOM 631 C CA . ARG A 1 82 ? 26.439 -8.464 -27.606 1.00 61.16 82 ARG A CA 1
ATOM 632 C C . ARG A 1 82 ? 26.558 -7.731 -28.942 1.00 61.16 82 ARG A C 1
ATOM 634 O O . ARG A 1 82 ? 27.000 -8.337 -29.912 1.00 61.16 82 ARG A O 1
ATOM 641 N N . MET A 1 83 ? 26.163 -6.461 -29.022 1.00 60.03 83 MET A N 1
ATOM 642 C CA . MET A 1 83 ? 26.426 -5.667 -30.221 1.00 60.03 83 MET A CA 1
ATOM 643 C C . MET A 1 83 ? 27.924 -5.341 -30.275 1.00 60.03 83 MET A C 1
ATOM 645 O O . MET A 1 83 ? 28.452 -4.838 -29.279 1.00 60.03 83 MET A O 1
ATOM 649 N N . PRO A 1 84 ? 28.624 -5.605 -31.398 1.00 60.41 84 PRO A N 1
ATOM 650 C CA . PRO A 1 84 ? 30.007 -5.187 -31.540 1.00 60.41 84 PRO A CA 1
ATOM 651 C C . PRO A 1 84 ? 30.021 -3.674 -31.364 1.00 60.41 84 PRO A C 1
ATOM 653 O O . PRO A 1 84 ? 29.320 -2.950 -32.074 1.00 60.41 84 PRO A O 1
ATOM 656 N N . ARG A 1 85 ? 30.756 -3.213 -30.349 1.00 62.28 85 ARG A N 1
ATOM 657 C CA . ARG A 1 85 ? 30.967 -1.797 -30.055 1.00 62.28 85 ARG A CA 1
ATOM 658 C C . ARG A 1 85 ? 31.506 -1.195 -31.347 1.00 62.28 85 ARG A C 1
ATOM 660 O O . ARG A 1 85 ? 32.654 -1.461 -31.693 1.00 62.28 85 ARG A O 1
ATOM 667 N N . ARG A 1 86 ? 30.631 -0.534 -32.115 1.00 60.62 86 ARG A N 1
ATOM 668 C CA . ARG A 1 86 ? 30.917 -0.011 -33.454 1.00 60.62 86 ARG A CA 1
ATOM 669 C C . ARG A 1 86 ? 32.192 0.815 -33.315 1.00 60.62 86 ARG A C 1
ATOM 671 O O . ARG A 1 86 ? 32.171 1.874 -32.692 1.00 60.62 86 ARG A O 1
ATOM 678 N N . ARG A 1 87 ? 33.312 0.256 -33.785 1.00 59.75 87 ARG A N 1
ATOM 679 C CA . ARG A 1 87 ? 34.592 0.946 -33.904 1.00 59.75 87 ARG A CA 1
ATOM 680 C C . ARG A 1 87 ? 34.378 2.024 -34.958 1.00 59.75 87 ARG A C 1
ATOM 682 O O . ARG A 1 87 ? 34.600 1.785 -36.132 1.00 59.75 87 ARG A O 1
ATOM 689 N N . TYR A 1 88 ? 33.895 3.179 -34.531 1.00 58.97 88 TYR A N 1
ATOM 690 C CA . TYR A 1 88 ? 34.174 4.435 -35.210 1.00 58.97 88 TYR A CA 1
ATOM 691 C C . TYR A 1 88 ? 35.190 5.174 -34.345 1.00 58.97 88 TYR A C 1
ATOM 693 O O . TYR A 1 88 ? 34.909 6.181 -33.707 1.00 58.97 88 TYR A O 1
ATOM 701 N N . SER A 1 89 ? 36.364 4.558 -34.240 1.00 56.69 89 SER A N 1
ATOM 702 C CA . SER A 1 89 ? 37.622 5.269 -34.076 1.00 56.69 89 SER A CA 1
ATOM 703 C C . SER A 1 89 ? 38.151 5.465 -35.495 1.00 56.69 89 SER A C 1
ATOM 705 O O . SER A 1 89 ? 38.385 4.457 -36.161 1.00 56.69 89 SER A O 1
ATOM 707 N N . HIS A 1 90 ? 38.319 6.717 -35.916 1.00 49.19 90 HIS A N 1
ATOM 708 C CA . HIS A 1 90 ? 38.669 7.172 -37.270 1.00 49.19 90 HIS A CA 1
ATOM 709 C C . HIS A 1 90 ? 37.509 7.130 -38.273 1.00 49.19 90 HIS A C 1
ATOM 711 O O . HIS A 1 90 ? 37.066 6.057 -38.677 1.00 49.19 90 HIS A O 1
ATOM 717 N N . ILE A 1 91 ? 36.973 8.303 -38.629 1.00 48.34 91 ILE A N 1
ATOM 718 C CA . ILE A 1 91 ? 37.413 9.152 -39.756 1.00 48.34 91 ILE A CA 1
ATOM 719 C C . ILE A 1 91 ? 37.194 10.608 -39.333 1.00 48.34 91 ILE A C 1
ATOM 721 O O . ILE A 1 91 ? 36.165 10.851 -38.660 1.00 48.34 91 ILE A O 1
#

Mean predicted aligned error: 12.95 Å

Radius of gyration: 22.86 Å; Cα contacts (8 Å, |Δi|>4): 30; chains: 1; bounding box: 57×21×58 Å